Protein AF-A0A9D2KHR5-F1 (afdb_monomer_lite)

Radius of gyration: 16.08 Å; chains: 1; bounding box: 32×25×55 Å

Secondary structure (DSSP, 8-state):
----------SS----HHHHHHHHHHHHHTSTTEEEEEEEEEEETTTEEEEEEEEEES-SSHHHHHHHHHHHHHHHHHHHHTSTT---EEEEEEEEESS-GGG-EEHHHHS--SSSSS-BHHHHHHHHT--

Foldseek 3Di:
DDPDDDDDPDDPDAFPQVVLQVLLQVLLVPDQFFDDWGWHWDDDPPPHIAIEIETETADDALVVQLVSVLVSLVSSLVSQVPTPPDDKYWYWYWYAYPVDRVSIDIQCNNQPDPDDRTHISVSSCVVVVVD

Sequence (131 aa):
MTLAGCVHLGLGERSDAEAVQRALQAEVEALPEYADGTVKYVDGVSSGTTISGVLRVRSSSREQTEQALNRIHEALVRTYIEQPHVRRSFVRMTVSPSDDAQATVESADVAPAEHGATPTTDDIIAQFGLE

pLDDT: mean 81.39, std 14.12, range [38.72, 92.81]

Structure (mmCIF, N/CA/C/O backbone):
data_AF-A0A9D2KHR5-F1
#
_entry.id   AF-A0A9D2KHR5-F1
#
loop_
_atom_site.group_PDB
_atom_site.id
_atom_site.type_symbol
_atom_site.label_atom_id
_atom_site.label_alt_id
_atom_site.label_comp_id
_atom_site.label_asym_id
_atom_site.label_entity_id
_atom_site.label_seq_id
_atom_site.pdbx_PDB_ins_code
_atom_site.Cartn_x
_atom_site.Cartn_y
_atom_site.Cartn_z
_atom_site.occupancy
_atom_site.B_iso_or_equiv
_atom_site.auth_seq_id
_atom_site.auth_comp_id
_atom_site.auth_asym_id
_atom_site.auth_atom_id
_atom_site.pdbx_PDB_model_num
ATOM 1 N N . MET A 1 1 ? -15.262 2.068 -39.479 1.00 40.47 1 MET A N 1
ATOM 2 C CA . MET A 1 1 ? -14.795 2.623 -38.193 1.00 40.47 1 MET A CA 1
ATOM 3 C C . MET A 1 1 ? -13.319 2.310 -38.082 1.00 40.47 1 MET A C 1
ATOM 5 O O . MET A 1 1 ? -12.954 1.148 -37.995 1.00 40.47 1 MET A O 1
ATOM 9 N N . THR A 1 2 ? -12.489 3.335 -38.231 1.00 38.72 2 THR A N 1
ATOM 10 C CA . THR A 1 2 ? -11.029 3.229 -38.240 1.00 38.72 2 THR A CA 1
ATOM 11 C C . THR A 1 2 ? -10.548 3.220 -36.794 1.00 38.72 2 THR A C 1
ATOM 13 O O . THR A 1 2 ? -10.614 4.250 -36.131 1.00 38.72 2 THR A O 1
ATOM 16 N N . LEU A 1 3 ? -10.111 2.066 -36.289 1.00 44.75 3 LEU A N 1
ATOM 17 C CA . LEU A 1 3 ? -9.354 2.002 -35.040 1.00 44.75 3 LEU A CA 1
ATOM 18 C C . LEU A 1 3 ? -7.913 2.385 -35.376 1.00 44.75 3 LEU A C 1
ATOM 20 O O . LEU A 1 3 ? -7.174 1.620 -35.992 1.00 44.75 3 LEU A O 1
ATOM 24 N N . ALA A 1 4 ? -7.574 3.630 -35.053 1.00 49.88 4 ALA A N 1
ATOM 25 C CA . ALA A 1 4 ? -6.228 4.155 -35.151 1.00 49.88 4 ALA A CA 1
ATOM 26 C C . ALA A 1 4 ? -5.322 3.388 -34.183 1.00 49.88 4 ALA A C 1
ATOM 28 O O . ALA A 1 4 ? -5.539 3.394 -32.973 1.00 49.88 4 ALA A O 1
ATOM 29 N N . GLY A 1 5 ? -4.311 2.725 -34.738 1.00 44.00 5 GLY A N 1
ATOM 30 C CA . GLY A 1 5 ? -3.178 2.258 -33.965 1.00 44.00 5 GLY A CA 1
ATOM 31 C C . GLY A 1 5 ? -2.358 3.444 -33.467 1.00 44.00 5 GLY A C 1
ATOM 32 O O . GLY A 1 5 ? -2.066 4.365 -34.228 1.00 44.00 5 GLY A O 1
ATOM 33 N N . CYS A 1 6 ? -1.927 3.369 -32.214 1.00 50.22 6 CYS A N 1
ATOM 34 C CA . CYS A 1 6 ? -0.671 3.968 -31.797 1.00 50.22 6 CYS A CA 1
ATOM 35 C C . CYS A 1 6 ? 0.316 2.831 -31.551 1.00 50.22 6 CYS A C 1
ATOM 37 O O . CYS A 1 6 ? 0.214 2.071 -30.594 1.00 50.22 6 CYS A O 1
ATOM 39 N N . VAL A 1 7 ? 1.259 2.726 -32.481 1.00 47.53 7 VAL A N 1
ATOM 40 C CA . VAL A 1 7 ? 2.544 2.056 -32.328 1.00 47.53 7 VAL A CA 1
ATOM 41 C C . VAL A 1 7 ? 3.272 2.650 -31.118 1.00 47.53 7 VAL A C 1
ATOM 43 O O . VAL A 1 7 ? 3.479 3.861 -31.071 1.00 47.53 7 VAL A O 1
ATOM 46 N N . HIS A 1 8 ? 3.733 1.811 -30.190 1.00 45.84 8 HIS A N 1
ATOM 47 C CA . HIS A 1 8 ? 4.865 2.157 -29.332 1.00 45.84 8 HIS A CA 1
ATOM 48 C C . HIS A 1 8 ? 5.998 1.162 -29.596 1.00 45.84 8 HIS A C 1
ATOM 50 O O . HIS A 1 8 ? 5.996 0.024 -29.137 1.00 45.84 8 HIS A O 1
ATOM 56 N N . LEU A 1 9 ? 6.931 1.594 -30.443 1.00 45.66 9 LEU A N 1
ATOM 57 C CA . LEU A 1 9 ? 8.192 0.926 -30.732 1.00 45.66 9 LEU A CA 1
ATOM 58 C C . LEU A 1 9 ? 9.137 1.084 -29.528 1.00 45.66 9 LEU A C 1
ATOM 60 O O . LEU A 1 9 ? 9.526 2.201 -29.206 1.00 45.66 9 LEU A O 1
ATOM 64 N N . GLY A 1 10 ? 9.542 -0.036 -28.925 1.00 46.53 10 GLY A N 1
ATOM 65 C CA . GLY A 1 10 ? 10.870 -0.227 -28.327 1.00 46.53 10 GLY A CA 1
ATOM 66 C C . GLY A 1 10 ? 11.303 0.694 -27.178 1.00 46.53 10 GLY A C 1
ATOM 67 O O . GLY A 1 10 ? 12.235 1.475 -27.336 1.00 46.53 10 GLY A O 1
ATOM 68 N N . LEU A 1 11 ? 10.748 0.491 -25.985 1.00 43.88 11 LEU A N 1
ATOM 69 C CA . LEU A 1 11 ? 11.463 0.647 -24.712 1.00 43.88 11 LEU A CA 1
ATOM 70 C C . LEU A 1 11 ? 11.131 -0.593 -23.882 1.00 43.88 11 LEU A C 1
ATOM 72 O O . LEU A 1 11 ? 9.973 -0.995 -23.891 1.00 43.88 11 LEU A O 1
ATOM 76 N N . GLY A 1 12 ? 12.134 -1.209 -23.240 1.00 45.78 12 GLY A N 1
ATOM 77 C CA . GLY A 1 12 ? 12.010 -2.478 -22.507 1.00 45.78 12 GLY A CA 1
ATOM 78 C C . GLY A 1 12 ? 10.653 -2.623 -21.828 1.00 45.78 12 GLY A C 1
ATOM 79 O O . GLY A 1 12 ? 10.281 -1.746 -21.055 1.00 45.78 12 GLY A O 1
ATOM 80 N N . GLU A 1 13 ? 9.938 -3.671 -22.234 1.00 55.19 13 GLU A N 1
ATOM 81 C CA . GLU A 1 13 ? 8.543 -4.008 -21.941 1.00 55.19 13 GLU A CA 1
ATOM 82 C C . GLU A 1 13 ? 8.142 -3.508 -20.543 1.00 55.19 13 GLU A C 1
ATOM 84 O O . GLU A 1 13 ? 8.461 -4.125 -19.540 1.00 55.19 13 GLU A O 1
ATOM 89 N N . ARG A 1 14 ? 7.573 -2.299 -20.440 1.00 60.50 14 ARG A N 1
ATOM 90 C CA . ARG A 1 14 ? 7.173 -1.740 -19.141 1.00 60.50 14 ARG A CA 1
ATOM 91 C C . ARG A 1 14 ? 5.841 -2.340 -18.734 1.00 60.50 14 ARG A C 1
ATOM 93 O O . ARG A 1 14 ? 4.994 -2.573 -19.594 1.00 60.50 14 ARG A O 1
ATOM 100 N N . SER A 1 15 ? 5.647 -2.535 -17.431 1.00 65.81 15 SER A N 1
ATOM 101 C CA . SER A 1 15 ? 4.347 -2.939 -16.906 1.00 65.81 15 SER A CA 1
ATOM 102 C C . SER A 1 15 ? 3.284 -1.928 -17.329 1.00 65.81 15 SER A C 1
ATOM 104 O O . SER A 1 15 ? 3.467 -0.716 -17.188 1.00 65.81 15 SER A O 1
ATOM 106 N N . ASP A 1 16 ? 2.169 -2.430 -17.847 1.00 79.38 16 ASP A N 1
ATOM 107 C CA . ASP A 1 16 ? 1.018 -1.608 -18.189 1.00 79.38 16 ASP A CA 1
ATOM 108 C C . ASP A 1 16 ? 0.418 -1.044 -16.893 1.00 79.38 16 ASP A C 1
ATOM 110 O O . ASP A 1 16 ? -0.148 -1.776 -16.081 1.00 79.38 16 ASP A O 1
ATOM 114 N N . ALA A 1 17 ? 0.619 0.252 -16.647 1.00 81.19 17 ALA A N 1
ATOM 115 C CA . ALA A 1 17 ? 0.311 0.866 -15.357 1.00 81.19 17 ALA A CA 1
ATOM 116 C C . ALA A 1 17 ? -1.173 0.748 -14.978 1.00 81.19 17 ALA A C 1
ATOM 118 O O . ALA A 1 17 ? -1.502 0.584 -13.803 1.00 81.19 17 ALA A O 1
ATOM 119 N N . GLU A 1 18 ? -2.068 0.786 -15.967 1.00 83.69 18 GLU A N 1
ATOM 120 C CA . GLU A 1 18 ? -3.502 0.609 -15.754 1.00 83.69 18 GLU A CA 1
ATOM 121 C C . GLU A 1 18 ? -3.848 -0.848 -15.431 1.00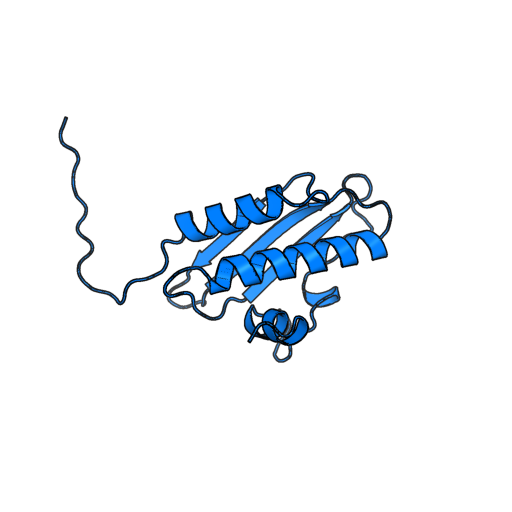 83.69 18 GLU A C 1
ATOM 123 O O . GLU A 1 18 ? -4.687 -1.101 -14.561 1.00 83.69 18 GLU A O 1
ATOM 128 N N . ALA A 1 19 ? -3.200 -1.816 -16.087 1.00 85.88 19 ALA A N 1
ATOM 129 C CA . ALA A 1 19 ? -3.350 -3.229 -15.751 1.00 85.88 19 ALA A CA 1
ATOM 130 C C . ALA A 1 19 ? -2.847 -3.531 -14.332 1.00 85.88 19 ALA A C 1
ATOM 132 O O . ALA A 1 19 ? -3.579 -4.151 -13.560 1.00 85.88 19 ALA A O 1
ATOM 133 N N . VAL A 1 20 ? -1.663 -3.028 -13.962 1.00 87.06 20 VAL A N 1
ATOM 134 C CA . VAL A 1 20 ? -1.096 -3.193 -12.614 1.00 87.06 20 VAL A CA 1
ATOM 135 C C . VAL A 1 20 ? -2.017 -2.571 -11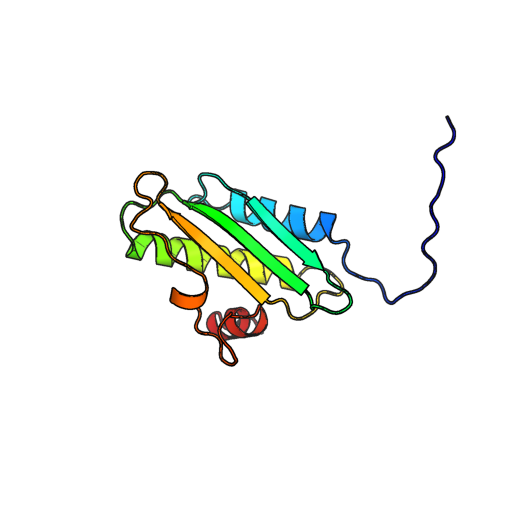.571 1.00 87.06 20 VAL A C 1
ATOM 137 O O . VAL A 1 20 ? -2.373 -3.234 -10.602 1.00 87.06 20 VAL A O 1
ATOM 140 N N . GLN A 1 21 ? -2.477 -1.332 -11.775 1.00 89.50 21 GLN A N 1
ATOM 141 C CA . GLN A 1 21 ? -3.397 -0.693 -10.833 1.00 89.50 21 GLN A CA 1
ATOM 142 C C . GLN A 1 21 ? -4.685 -1.500 -10.652 1.00 89.50 21 GLN A C 1
ATOM 144 O O . GLN A 1 21 ? -5.147 -1.660 -9.526 1.00 89.50 21 GLN A O 1
ATOM 149 N N . ARG A 1 22 ? -5.271 -2.003 -11.746 1.00 89.62 22 ARG A N 1
ATOM 150 C CA . ARG A 1 22 ? -6.498 -2.805 -11.674 1.00 89.62 22 ARG A CA 1
ATOM 151 C C . ARG A 1 22 ? -6.281 -4.135 -10.967 1.00 89.62 22 ARG A C 1
ATOM 153 O O . ARG A 1 22 ? -7.147 -4.518 -10.192 1.00 89.62 22 ARG A O 1
ATOM 160 N N . ALA A 1 23 ? -5.157 -4.807 -11.206 1.00 90.94 23 ALA A N 1
ATOM 161 C CA . ALA A 1 23 ? -4.814 -6.037 -10.498 1.00 90.94 23 ALA A CA 1
ATOM 162 C C . ALA A 1 23 ? -4.670 -5.777 -8.990 1.00 90.94 23 ALA A C 1
ATOM 164 O O . ALA A 1 23 ? -5.314 -6.445 -8.189 1.00 90.94 23 ALA A O 1
ATOM 165 N N . LEU A 1 24 ? -3.916 -4.739 -8.611 1.00 90.81 24 LEU A N 1
ATOM 166 C CA . LEU A 1 24 ? -3.734 -4.350 -7.210 1.00 90.81 24 LEU A CA 1
ATOM 167 C C . LEU A 1 24 ? -5.060 -3.975 -6.534 1.00 90.81 24 LEU A C 1
ATOM 169 O O . LEU A 1 24 ? -5.318 -4.386 -5.408 1.00 90.81 24 LEU A O 1
ATOM 173 N N . GLN A 1 25 ? -5.906 -3.200 -7.216 1.00 92.25 25 GLN A N 1
ATOM 174 C CA . GLN A 1 25 ? -7.219 -2.814 -6.704 1.00 92.25 25 GLN A CA 1
ATOM 175 C C . GLN A 1 25 ? -8.114 -4.045 -6.499 1.00 92.25 25 GLN A C 1
ATOM 177 O O . GLN A 1 25 ? -8.694 -4.182 -5.427 1.00 92.25 25 GLN A O 1
ATOM 182 N N . ALA A 1 26 ? -8.193 -4.945 -7.483 1.00 91.88 26 ALA A N 1
ATOM 183 C CA . ALA A 1 26 ? -9.045 -6.131 -7.412 1.00 91.88 26 ALA A CA 1
ATOM 184 C C . ALA A 1 26 ? -8.670 -7.050 -6.241 1.00 91.88 26 ALA A C 1
ATOM 186 O O . ALA A 1 26 ? -9.550 -7.546 -5.541 1.00 91.88 26 ALA A O 1
ATOM 187 N N . GLU A 1 27 ? -7.374 -7.229 -5.993 1.00 92.56 27 GLU A N 1
ATOM 188 C CA . GLU A 1 27 ? -6.886 -8.067 -4.896 1.00 92.56 27 GLU A CA 1
ATOM 189 C C . GLU A 1 27 ? -7.162 -7.436 -3.529 1.00 92.56 27 GLU A C 1
ATOM 191 O O . GLU A 1 27 ? -7.547 -8.131 -2.591 1.00 92.56 27 GLU A O 1
ATOM 196 N N . VAL A 1 28 ? -7.070 -6.107 -3.418 1.00 91.25 28 VAL A N 1
ATOM 197 C CA . VAL A 1 28 ? -7.489 -5.395 -2.204 1.00 91.25 28 VAL A CA 1
ATOM 198 C C . VAL A 1 28 ? -9.000 -5.499 -1.988 1.00 91.25 28 VAL A C 1
ATOM 200 O O . VAL A 1 28 ? -9.430 -5.747 -0.865 1.00 91.25 28 VAL A O 1
ATOM 203 N N . GLU A 1 29 ? -9.812 -5.351 -3.037 1.00 92.19 29 GLU A N 1
ATOM 204 C CA . GLU A 1 29 ? -11.276 -5.482 -2.959 1.00 92.19 29 GLU A CA 1
ATOM 205 C C . GLU A 1 29 ? -11.735 -6.900 -2.590 1.00 92.19 29 GLU A C 1
ATOM 207 O O . GLU A 1 29 ? -12.805 -7.069 -2.000 1.00 92.19 29 GLU A O 1
ATOM 212 N N . ALA A 1 30 ? -10.936 -7.918 -2.915 1.00 92.44 30 ALA A N 1
ATOM 213 C CA . ALA A 1 30 ? -11.212 -9.307 -2.564 1.00 92.44 30 ALA A CA 1
ATOM 214 C C . ALA A 1 30 ? -11.015 -9.605 -1.065 1.00 92.44 30 ALA A C 1
ATOM 216 O O . ALA A 1 30 ? -11.507 -10.628 -0.575 1.00 92.44 30 ALA A O 1
ATOM 217 N N . LEU A 1 31 ? -10.327 -8.731 -0.321 1.00 91.50 31 LEU A N 1
ATOM 218 C CA . LEU A 1 31 ? -10.094 -8.922 1.108 1.00 91.50 31 LEU A CA 1
ATOM 219 C C . LEU A 1 31 ? -11.384 -8.697 1.914 1.00 91.50 31 LEU A C 1
ATOM 221 O O . LEU A 1 31 ? -12.071 -7.691 1.725 1.00 91.50 31 LEU A O 1
ATOM 225 N N . PRO A 1 32 ? -11.723 -9.582 2.868 1.00 89.50 32 PRO A N 1
ATOM 226 C CA . PRO A 1 32 ? -12.946 -9.444 3.663 1.00 89.50 32 PRO A CA 1
ATOM 227 C C . PRO A 1 32 ? -12.970 -8.178 4.538 1.00 89.50 32 PRO A C 1
ATOM 229 O O . PRO A 1 32 ? -14.051 -7.690 4.895 1.00 89.50 32 PRO A O 1
ATOM 232 N N . GLU A 1 33 ? -11.795 -7.644 4.867 1.00 89.56 33 GLU A N 1
ATOM 233 C CA . GLU A 1 33 ? -11.595 -6.399 5.596 1.00 89.56 33 GLU A CA 1
ATOM 234 C C . GLU A 1 33 ? -11.866 -5.165 4.748 1.00 89.56 33 GLU A C 1
ATOM 236 O O . GLU A 1 33 ? -12.133 -4.118 5.325 1.00 89.56 33 GLU A O 1
ATOM 241 N N . TYR A 1 34 ? -11.815 -5.244 3.419 1.00 91.00 34 TYR A N 1
ATOM 242 C CA . TYR A 1 34 ? -12.044 -4.083 2.568 1.00 91.00 34 TYR A CA 1
ATOM 243 C C . TYR A 1 34 ? -13.492 -3.586 2.683 1.00 91.00 34 TYR A C 1
ATOM 245 O O . TYR A 1 34 ? -14.457 -4.359 2.677 1.00 91.00 34 TYR A O 1
ATOM 253 N N . ALA A 1 35 ? -13.642 -2.267 2.801 1.00 91.38 35 ALA A N 1
ATOM 254 C CA . ALA A 1 35 ? -14.937 -1.601 2.814 1.00 91.38 35 ALA A CA 1
ATOM 255 C C . ALA A 1 35 ? -15.093 -0.616 1.652 1.00 91.38 35 ALA A C 1
ATOM 257 O O . ALA A 1 35 ? -16.124 -0.637 0.984 1.00 91.38 35 ALA A O 1
ATOM 258 N N . ASP A 1 36 ? -14.106 0.257 1.439 1.00 92.56 36 ASP A N 1
ATOM 259 C CA . ASP A 1 36 ? -14.141 1.307 0.416 1.00 92.56 36 ASP A CA 1
ATOM 260 C C . ASP A 1 36 ? -12.729 1.858 0.151 1.00 92.56 36 ASP A C 1
ATOM 262 O O . ASP A 1 36 ? -11.811 1.654 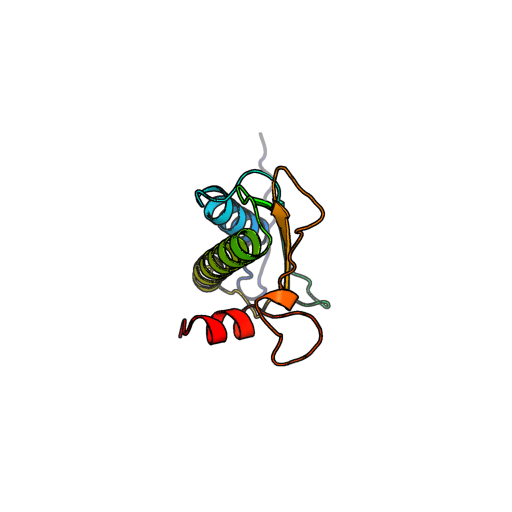0.944 1.00 92.56 36 ASP A O 1
ATOM 266 N N . GLY A 1 37 ? -12.548 2.598 -0.941 1.00 91.38 37 GLY A N 1
ATOM 267 C CA . GLY A 1 37 ? -11.316 3.325 -1.241 1.00 91.38 37 GLY A CA 1
ATOM 268 C C . GLY A 1 37 ? -10.603 2.837 -2.495 1.00 91.38 37 GLY A C 1
ATOM 269 O O . GLY A 1 37 ? -11.079 1.952 -3.209 1.00 91.38 37 GLY A O 1
ATOM 270 N N . THR A 1 38 ? -9.462 3.454 -2.796 1.00 91.94 38 THR A N 1
ATOM 271 C CA . THR A 1 38 ? -8.774 3.259 -4.078 1.00 91.94 38 THR A CA 1
ATOM 272 C C . THR A 1 38 ? -7.267 3.139 -3.911 1.00 91.94 38 THR A C 1
ATOM 274 O O . THR A 1 38 ? -6.639 3.928 -3.200 1.00 91.94 38 THR A O 1
ATOM 277 N N . VAL A 1 39 ? -6.697 2.193 -4.650 1.00 92.56 39 VAL A N 1
ATOM 278 C CA . VAL A 1 39 ? -5.270 2.009 -4.887 1.00 92.56 39 VAL A CA 1
ATOM 279 C C . VAL A 1 39 ? -4.897 2.690 -6.203 1.00 92.56 39 VAL A C 1
ATOM 281 O O . VAL A 1 39 ? -5.548 2.533 -7.235 1.00 92.56 39 VAL A O 1
ATOM 284 N N . LYS A 1 40 ? -3.826 3.471 -6.162 1.00 91.00 40 LYS A N 1
ATOM 285 C CA . LYS A 1 40 ? -3.228 4.175 -7.287 1.00 91.00 40 LYS A CA 1
ATOM 286 C C . LYS A 1 40 ? -1.816 3.677 -7.506 1.00 91.00 40 LYS A C 1
ATOM 288 O O . LYS A 1 40 ? -1.004 3.675 -6.582 1.00 91.00 40 LYS A O 1
ATOM 293 N N . TYR A 1 41 ? -1.523 3.334 -8.750 1.00 88.88 41 TYR A N 1
ATOM 294 C CA . TYR A 1 41 ? -0.188 2.979 -9.197 1.00 88.88 41 TYR A CA 1
ATOM 295 C C . TYR A 1 41 ? 0.316 4.059 -10.150 1.00 88.88 41 TYR A C 1
ATOM 297 O O . TYR A 1 41 ? -0.335 4.387 -11.141 1.00 88.88 41 TYR A O 1
ATOM 305 N N . VAL A 1 42 ? 1.469 4.637 -9.832 1.00 86.62 42 VAL A N 1
ATOM 306 C CA . VAL A 1 42 ? 2.105 5.674 -10.642 1.00 86.62 42 VAL A CA 1
ATOM 307 C C . VAL A 1 42 ? 3.498 5.199 -11.017 1.00 86.62 42 VAL A C 1
ATOM 309 O O . VAL A 1 42 ? 4.382 5.142 -10.164 1.00 86.62 42 VAL A O 1
ATOM 312 N N . ASP A 1 43 ? 3.703 4.894 -12.297 1.00 82.94 43 ASP A N 1
ATOM 313 C CA . ASP A 1 43 ? 5.030 4.632 -12.855 1.00 82.94 43 ASP A CA 1
ATOM 314 C C . ASP A 1 43 ? 5.644 5.930 -13.392 1.00 82.94 43 ASP A C 1
ATOM 316 O O . ASP A 1 43 ? 5.341 6.388 -14.495 1.00 82.94 43 ASP A O 1
ATOM 320 N N . GLY A 1 44 ? 6.487 6.572 -12.581 1.00 76.06 44 GLY A N 1
ATOM 321 C CA . GLY A 1 44 ? 7.201 7.784 -12.962 1.00 76.06 44 GLY A CA 1
ATOM 322 C C . GLY A 1 44 ? 8.564 7.473 -13.578 1.00 76.06 44 GLY A C 1
ATOM 323 O O . GLY A 1 44 ? 9.398 6.814 -12.963 1.00 76.06 44 GLY A O 1
ATOM 324 N N . VAL A 1 45 ? 8.859 8.026 -14.761 1.00 67.06 45 VAL A N 1
ATOM 325 C CA . VAL A 1 45 ? 10.166 7.842 -15.430 1.00 67.06 45 VAL A CA 1
ATOM 326 C C . VAL A 1 45 ? 11.334 8.399 -14.598 1.00 67.06 45 VAL A C 1
ATOM 328 O O . VAL A 1 45 ? 12.407 7.802 -14.594 1.00 67.06 45 VAL A O 1
ATOM 331 N N . SER A 1 46 ? 11.117 9.504 -13.876 1.00 65.06 46 SER A N 1
ATOM 332 C CA . SER A 1 46 ? 12.160 10.208 -13.105 1.00 65.06 46 SER A CA 1
ATOM 333 C C . SER A 1 46 ? 11.953 10.167 -11.588 1.00 65.06 46 SER A C 1
ATOM 335 O O . SER A 1 46 ? 12.911 10.326 -10.839 1.00 65.06 46 SER A O 1
ATOM 337 N N . SER A 1 47 ? 10.714 9.975 -11.128 1.00 67.00 47 SER A N 1
ATOM 338 C CA . SER A 1 47 ? 10.354 9.969 -9.699 1.00 67.00 47 SER A CA 1
ATOM 339 C C . SER A 1 47 ? 10.306 8.563 -9.092 1.00 67.00 47 SER A C 1
ATOM 341 O O . SER A 1 47 ? 10.084 8.430 -7.893 1.00 67.00 47 SER A O 1
ATOM 343 N N . GLY A 1 48 ? 10.527 7.529 -9.910 1.00 79.44 48 GLY A N 1
ATOM 344 C CA . GLY A 1 48 ? 10.334 6.138 -9.523 1.00 79.44 48 GLY A CA 1
ATOM 345 C C . GLY A 1 48 ? 8.865 5.726 -9.550 1.00 79.44 48 GLY A C 1
ATOM 346 O O . GLY A 1 48 ? 7.972 6.501 -9.904 1.00 79.44 48 GLY A O 1
ATOM 347 N N . THR A 1 49 ? 8.634 4.475 -9.179 1.00 86.62 49 THR A N 1
ATOM 348 C CA . THR A 1 49 ? 7.310 3.866 -9.166 1.00 86.62 49 THR A CA 1
ATOM 349 C C . THR A 1 49 ? 6.721 3.975 -7.756 1.00 86.62 49 THR A C 1
ATOM 351 O O . THR A 1 49 ? 7.429 3.827 -6.758 1.00 86.62 49 THR A O 1
ATOM 354 N N . THR A 1 50 ? 5.445 4.335 -7.640 1.00 89.31 50 THR A N 1
ATOM 355 C CA . THR A 1 50 ? 4.765 4.511 -6.348 1.00 89.31 50 THR A CA 1
ATOM 356 C C . THR A 1 50 ? 3.402 3.838 -6.370 1.00 89.31 50 THR A C 1
ATOM 358 O O . THR A 1 50 ? 2.579 4.113 -7.242 1.00 89.31 50 THR A O 1
ATOM 361 N N . ILE A 1 51 ? 3.151 3.003 -5.368 1.00 90.62 51 ILE A N 1
ATOM 362 C CA . ILE A 1 51 ? 1.834 2.480 -5.020 1.00 90.62 51 ILE A CA 1
ATOM 363 C C . ILE A 1 51 ? 1.327 3.320 -3.855 1.00 90.62 51 ILE A C 1
ATOM 365 O O . ILE A 1 51 ? 1.998 3.470 -2.835 1.00 90.62 51 ILE A O 1
ATOM 369 N N . SER A 1 52 ? 0.150 3.902 -4.005 1.00 92.12 52 SER A N 1
ATOM 370 C CA . SER A 1 52 ? -0.460 4.727 -2.969 1.00 92.12 52 SER A CA 1
ATOM 371 C C . SER A 1 52 ? -1.942 4.451 -2.875 1.00 92.12 52 SER A C 1
ATOM 373 O O . SER A 1 52 ? -2.559 4.100 -3.871 1.00 92.12 52 SER A O 1
ATOM 375 N N . GLY A 1 53 ? -2.547 4.637 -1.715 1.00 90.88 53 GLY A N 1
ATOM 376 C CA . GLY A 1 53 ? -3.986 4.477 -1.613 1.00 90.88 53 GLY A CA 1
ATOM 377 C C . GLY A 1 53 ? -4.523 4.894 -0.266 1.00 90.88 53 GLY A C 1
ATOM 378 O O . GLY A 1 53 ? -3.816 4.871 0.739 1.00 90.88 53 GLY A O 1
ATOM 379 N N . VAL A 1 54 ? -5.790 5.284 -0.276 1.00 92.81 54 VAL A N 1
ATOM 380 C CA . VAL A 1 54 ? -6.552 5.573 0.934 1.00 92.81 54 VAL A CA 1
ATOM 381 C C . VAL A 1 54 ? -7.705 4.591 0.951 1.00 92.81 54 VAL A C 1
ATOM 383 O O . VAL A 1 54 ? -8.539 4.606 0.041 1.00 92.81 54 VAL A O 1
ATOM 386 N N . LEU A 1 55 ? -7.705 3.709 1.943 1.00 92.81 55 LEU A N 1
ATOM 387 C CA . LEU A 1 55 ? -8.651 2.611 2.064 1.00 92.81 55 LEU A CA 1
ATOM 388 C C . LEU A 1 55 ? -9.404 2.714 3.383 1.00 92.81 55 LEU A C 1
ATOM 390 O O . LEU A 1 55 ? -8.867 3.130 4.409 1.00 92.81 55 LEU A O 1
ATOM 394 N N . ARG A 1 56 ? -10.656 2.282 3.350 1.00 92.69 56 ARG A N 1
ATOM 395 C CA . ARG A 1 56 ? -11.465 2.021 4.527 1.00 92.69 56 ARG A CA 1
ATOM 396 C C . ARG A 1 56 ? -11.595 0.527 4.725 1.00 92.69 56 ARG A C 1
ATOM 398 O O . ARG A 1 56 ? -11.853 -0.207 3.770 1.00 92.69 56 ARG A O 1
ATOM 405 N N . VAL A 1 57 ? -11.437 0.100 5.971 1.00 92.81 57 VAL A N 1
ATOM 406 C CA . VAL A 1 57 ? -11.549 -1.304 6.363 1.00 92.81 57 VAL A CA 1
ATOM 407 C C . VAL A 1 57 ? -12.618 -1.514 7.424 1.00 92.81 57 VAL A C 1
ATOM 409 O O . VAL A 1 57 ? -13.000 -0.603 8.165 1.00 92.81 57 VAL A O 1
ATOM 412 N N . ARG A 1 58 ? -13.122 -2.740 7.495 1.00 91.06 58 ARG A N 1
ATOM 413 C CA . ARG A 1 58 ? -14.041 -3.223 8.523 1.00 91.06 58 ARG A CA 1
ATOM 414 C C . ARG A 1 58 ? -13.249 -3.590 9.775 1.00 91.06 58 ARG A C 1
ATOM 416 O O . ARG A 1 58 ? -13.026 -4.762 10.060 1.00 91.06 58 ARG A O 1
ATOM 423 N N . SER A 1 59 ? -12.803 -2.578 10.506 1.00 89.25 59 SER A N 1
ATOM 424 C CA . SER A 1 59 ? -12.122 -2.722 11.793 1.00 89.25 59 SER A CA 1
ATOM 425 C C . SER A 1 59 ? -12.827 -1.888 12.862 1.00 89.25 59 SER A C 1
ATOM 427 O O . SER A 1 59 ? -13.497 -0.902 12.562 1.00 89.25 59 SER A O 1
ATOM 429 N N . SER A 1 60 ? -12.688 -2.286 14.127 1.00 85.12 60 SER A N 1
ATOM 430 C CA . SER A 1 60 ? -13.274 -1.559 15.270 1.00 85.12 60 SER A CA 1
ATOM 431 C C . SER A 1 60 ? -12.216 -1.006 16.227 1.00 85.12 60 SER A C 1
ATOM 433 O O . SER A 1 60 ? -12.539 -0.524 17.310 1.00 85.12 60 SER A O 1
ATOM 435 N N . SER A 1 61 ? -10.932 -1.147 15.890 1.00 86.75 61 SER A N 1
ATOM 436 C CA . SER A 1 61 ? -9.802 -0.761 16.743 1.00 86.75 61 SER A CA 1
ATOM 437 C C . SER A 1 61 ? -8.555 -0.551 15.893 1.00 86.75 61 SER A C 1
ATOM 439 O O . SER A 1 61 ? -8.425 -1.193 14.852 1.00 86.75 61 SER A O 1
ATOM 441 N N . ARG A 1 62 ? -7.614 0.275 16.370 1.00 87.75 62 ARG A N 1
ATOM 442 C CA . ARG A 1 62 ? -6.330 0.518 15.692 1.00 87.75 62 ARG A CA 1
ATOM 443 C C . ARG A 1 62 ? -5.568 -0.7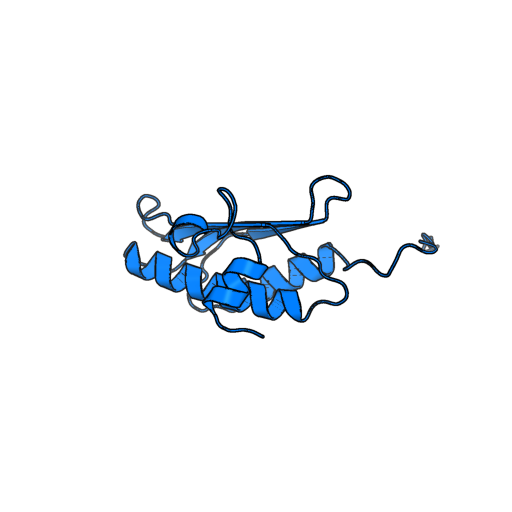81 15.409 1.00 87.75 62 ARG A C 1
ATOM 445 O O . ARG A 1 62 ? -5.220 -1.007 14.261 1.00 87.75 62 ARG A O 1
ATOM 452 N N . GLU A 1 63 ? -5.464 -1.681 16.388 1.00 89.31 63 GLU A N 1
ATOM 453 C CA . GLU A 1 63 ? -4.796 -2.984 16.215 1.00 89.31 63 GLU A CA 1
ATOM 454 C C . GLU A 1 63 ? -5.421 -3.833 15.093 1.00 89.31 63 GLU A C 1
ATOM 456 O O . GLU A 1 63 ? -4.719 -4.479 14.318 1.00 89.31 63 GLU A O 1
ATOM 461 N N . GLN A 1 64 ? -6.752 -3.812 14.956 1.00 89.81 64 GLN A N 1
ATOM 462 C CA . GLN A 1 64 ? -7.436 -4.508 13.860 1.00 89.81 64 GLN A CA 1
ATOM 463 C C . GLN A 1 64 ? -7.190 -3.818 12.510 1.00 89.81 64 GLN A C 1
ATOM 465 O O . GLN A 1 64 ? -7.071 -4.492 11.490 1.00 89.81 64 GLN A O 1
ATOM 470 N N . THR A 1 65 ? -7.088 -2.487 12.495 1.00 91.12 65 THR A N 1
ATOM 471 C CA . THR A 1 65 ? -6.706 -1.711 11.307 1.00 91.12 65 THR A CA 1
ATOM 472 C C . THR A 1 65 ? -5.269 -2.016 10.879 1.00 91.12 65 THR A C 1
ATOM 474 O O . THR A 1 65 ? -5.023 -2.188 9.690 1.00 91.12 65 THR A O 1
ATOM 477 N N . GLU A 1 66 ? -4.334 -2.146 11.823 1.00 91.69 66 GLU A N 1
ATOM 478 C CA . GLU A 1 66 ? -2.940 -2.537 11.564 1.00 91.69 66 GLU A CA 1
ATOM 479 C C . GLU A 1 66 ? -2.860 -3.949 10.972 1.00 91.69 66 GLU A C 1
ATOM 481 O O . GLU A 1 66 ? -2.174 -4.172 9.975 1.00 91.69 66 GLU A O 1
ATOM 486 N N . GLN A 1 67 ? -3.611 -4.905 11.528 1.00 90.75 67 GLN A N 1
ATOM 487 C CA . GLN A 1 67 ? -3.695 -6.261 10.975 1.00 90.75 67 GLN A CA 1
ATOM 488 C C . GLN A 1 67 ? -4.288 -6.279 9.562 1.00 90.75 67 GLN A C 1
ATOM 490 O O . GLN A 1 67 ? -3.764 -6.975 8.690 1.00 90.75 67 GLN A O 1
ATOM 495 N N . ALA A 1 68 ? -5.346 -5.501 9.319 1.00 91.50 68 ALA A N 1
ATOM 496 C CA . ALA A 1 68 ? -5.932 -5.362 7.989 1.00 91.50 68 ALA A CA 1
ATOM 497 C C . ALA A 1 68 ? -4.929 -4.749 7.002 1.00 91.50 68 ALA A C 1
ATOM 499 O O . ALA A 1 68 ? -4.777 -5.254 5.892 1.00 91.50 68 ALA A O 1
ATOM 500 N N . LEU A 1 69 ? -4.195 -3.709 7.413 1.00 92.00 69 LEU A N 1
ATOM 501 C CA . LEU A 1 69 ? -3.156 -3.095 6.591 1.00 92.00 69 LEU A CA 1
ATOM 502 C C . LEU A 1 69 ? -2.023 -4.080 6.270 1.00 92.00 69 LEU A C 1
ATOM 504 O O . LEU A 1 69 ? -1.594 -4.126 5.122 1.00 92.00 69 LEU A O 1
ATOM 508 N N . ASN A 1 70 ? -1.595 -4.914 7.221 1.00 92.12 70 ASN A N 1
ATOM 509 C CA . ASN A 1 70 ? -0.601 -5.960 6.962 1.00 92.12 70 ASN A CA 1
ATOM 510 C C . ASN A 1 70 ? -1.081 -6.970 5.909 1.00 92.12 70 ASN A C 1
ATOM 512 O O . ASN A 1 70 ? -0.329 -7.302 4.996 1.00 92.12 70 ASN A O 1
ATOM 516 N N . ARG A 1 71 ? -2.342 -7.419 5.973 1.00 91.31 71 ARG A N 1
ATOM 517 C CA . ARG A 1 71 ? -2.898 -8.314 4.940 1.00 91.31 71 ARG A CA 1
ATOM 518 C C . ARG A 1 71 ? -3.032 -7.627 3.583 1.00 91.31 71 ARG A C 1
ATOM 520 O O . ARG A 1 71 ? -2.756 -8.245 2.560 1.00 91.31 71 ARG A O 1
ATOM 527 N N . ILE A 1 72 ? -3.409 -6.347 3.570 1.00 91.88 72 ILE A N 1
ATOM 528 C CA . ILE A 1 72 ? -3.426 -5.521 2.355 1.00 91.88 72 ILE A CA 1
ATOM 529 C C . ILE A 1 72 ? -2.017 -5.416 1.763 1.00 91.88 72 ILE A C 1
ATOM 531 O O . ILE A 1 72 ? -1.857 -5.586 0.559 1.00 91.88 72 ILE A O 1
ATOM 535 N N . HIS A 1 73 ? -0.991 -5.164 2.580 1.00 91.69 73 HIS A N 1
ATOM 536 C CA . HIS A 1 73 ? 0.404 -5.131 2.136 1.00 91.69 73 HIS A CA 1
ATOM 537 C C . HIS A 1 73 ? 0.844 -6.460 1.542 1.00 91.69 73 HIS A C 1
ATOM 539 O O . HIS A 1 73 ? 1.360 -6.451 0.430 1.00 91.69 73 HIS A O 1
ATOM 545 N N . GLU A 1 74 ? 0.597 -7.575 2.231 1.00 91.00 74 GLU A N 1
ATOM 546 C CA . GLU A 1 74 ? 0.924 -8.920 1.749 1.00 91.00 74 GLU A CA 1
ATOM 547 C C . GLU A 1 74 ? 0.263 -9.208 0.390 1.00 91.00 74 GLU A C 1
ATOM 549 O O . GLU A 1 74 ? 0.939 -9.620 -0.555 1.00 91.00 74 GLU A O 1
ATOM 554 N N . ALA A 1 75 ? -1.042 -8.941 0.265 1.00 90.94 75 ALA A N 1
ATOM 555 C CA . ALA A 1 75 ? -1.782 -9.127 -0.982 1.00 90.94 75 ALA A CA 1
ATOM 556 C C . ALA A 1 75 ? -1.240 -8.230 -2.105 1.00 90.94 75 ALA A C 1
ATOM 558 O O . ALA A 1 75 ? -0.999 -8.702 -3.219 1.00 90.94 75 ALA A O 1
ATOM 559 N N . LEU A 1 76 ? -0.980 -6.951 -1.807 1.00 90.19 76 LEU A N 1
ATOM 560 C CA . LEU A 1 76 ? -0.410 -6.002 -2.761 1.00 90.19 76 LEU A CA 1
ATOM 561 C C . LEU A 1 76 ? 0.954 -6.469 -3.264 1.00 90.19 76 LEU A C 1
ATOM 563 O O . LEU A 1 76 ? 1.162 -6.481 -4.474 1.00 90.19 76 LEU A O 1
ATOM 567 N N . VAL A 1 77 ? 1.881 -6.850 -2.377 1.00 90.06 77 VAL A N 1
ATOM 568 C CA . VAL A 1 77 ? 3.227 -7.240 -2.817 1.00 90.06 77 VAL A CA 1
ATOM 569 C C . VAL A 1 77 ? 3.222 -8.544 -3.591 1.00 90.06 77 VAL A C 1
ATOM 571 O O . VAL A 1 77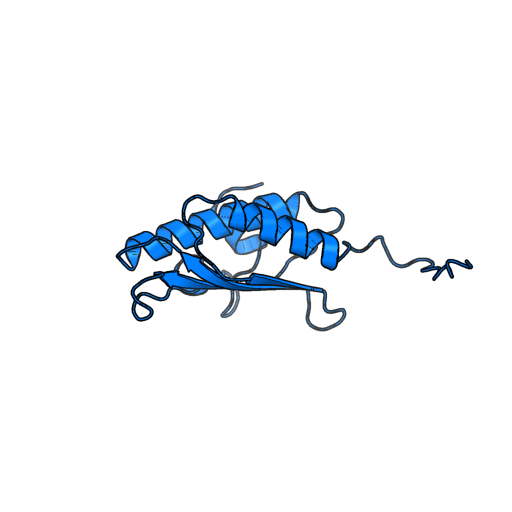 ? 3.901 -8.600 -4.608 1.00 90.06 77 VAL A O 1
ATOM 574 N N . ARG A 1 78 ? 2.420 -9.543 -3.197 1.00 90.12 78 ARG A N 1
ATOM 575 C CA . ARG A 1 78 ? 2.270 -10.791 -3.965 1.00 90.12 78 ARG A CA 1
ATOM 576 C C . ARG A 1 78 ? 1.771 -10.518 -5.377 1.00 90.12 78 ARG A C 1
ATOM 578 O O . ARG A 1 78 ? 2.418 -10.891 -6.347 1.00 90.12 78 ARG A O 1
ATOM 585 N N . THR A 1 79 ? 0.695 -9.748 -5.481 1.00 90.56 79 THR A N 1
ATOM 586 C CA . THR A 1 79 ? 0.133 -9.356 -6.777 1.00 90.56 79 THR A CA 1
ATOM 587 C C . THR A 1 79 ? 1.139 -8.572 -7.607 1.00 90.56 79 THR A C 1
ATOM 589 O O . THR A 1 79 ? 1.210 -8.742 -8.822 1.00 90.56 79 THR A O 1
ATOM 592 N N . TYR A 1 80 ? 1.907 -7.695 -6.955 1.00 87.75 80 TYR A N 1
ATOM 593 C CA . TYR A 1 80 ? 2.874 -6.823 -7.599 1.00 87.75 80 TYR A CA 1
ATOM 594 C C . TYR A 1 80 ? 4.068 -7.591 -8.166 1.00 87.75 80 TYR A C 1
ATOM 596 O O . TYR A 1 80 ? 4.423 -7.351 -9.315 1.00 87.75 80 TYR A O 1
ATOM 604 N N . ILE A 1 81 ? 4.663 -8.523 -7.412 1.00 88.00 81 ILE A N 1
ATOM 605 C CA . ILE A 1 81 ? 5.806 -9.323 -7.890 1.00 88.00 81 ILE A CA 1
ATOM 606 C C . ILE A 1 81 ? 5.425 -10.272 -9.033 1.00 88.00 81 ILE A C 1
ATOM 608 O O . ILE A 1 81 ? 6.276 -10.612 -9.849 1.00 88.00 81 ILE A O 1
ATOM 612 N N . GLU A 1 82 ? 4.152 -10.666 -9.122 1.00 87.25 82 GLU A N 1
ATOM 613 C CA . GLU A 1 82 ? 3.627 -11.467 -10.233 1.00 87.25 82 GLU A CA 1
ATOM 614 C C . GLU A 1 82 ? 3.427 -10.651 -11.521 1.00 87.25 82 GLU A C 1
ATOM 616 O O . GLU A 1 82 ? 3.288 -11.226 -12.605 1.00 87.25 82 GLU A O 1
ATOM 621 N N . GLN A 1 83 ? 3.424 -9.314 -11.445 1.00 83.00 83 GLN A N 1
ATOM 622 C CA . GLN A 1 83 ? 3.302 -8.479 -12.636 1.00 83.00 83 GLN A CA 1
ATOM 623 C C . GLN A 1 83 ? 4.612 -8.479 -13.443 1.00 83.00 83 GLN A C 1
ATOM 625 O O . GLN A 1 83 ? 5.704 -8.333 -12.890 1.00 83.00 83 GLN A O 1
ATOM 630 N N . PRO A 1 84 ? 4.541 -8.565 -14.779 1.00 76.19 84 PRO A N 1
ATOM 631 C CA . PRO A 1 84 ? 5.734 -8.564 -15.611 1.00 76.19 84 PRO A CA 1
ATOM 632 C C . PRO A 1 84 ? 6.442 -7.202 -15.563 1.00 76.19 84 PRO A C 1
ATOM 634 O O . PRO A 1 84 ? 5.805 -6.153 -15.669 1.00 76.19 84 PRO A O 1
ATOM 637 N N . HIS A 1 85 ? 7.776 -7.230 -15.460 1.00 76.88 85 HIS A N 1
ATOM 638 C CA . HIS A 1 85 ? 8.678 -6.067 -15.562 1.00 76.88 85 HIS A CA 1
ATOM 639 C C . HIS A 1 85 ? 8.479 -4.962 -14.518 1.00 76.88 85 HIS A C 1
ATOM 641 O O . HIS A 1 85 ? 8.847 -3.804 -14.752 1.00 76.88 85 HIS A O 1
ATOM 647 N N . VAL A 1 86 ? 7.936 -5.310 -13.352 1.00 79.25 86 VAL A N 1
ATOM 648 C CA . VAL A 1 86 ? 7.834 -4.371 -12.235 1.00 79.25 86 VAL A CA 1
ATOM 649 C C . VAL A 1 86 ? 9.197 -4.020 -11.650 1.00 79.25 86 VAL A C 1
ATOM 651 O O . VAL A 1 86 ? 10.144 -4.805 -11.664 1.00 79.25 86 VAL A O 1
ATOM 654 N N . ARG A 1 87 ? 9.302 -2.803 -11.116 1.00 82.19 87 ARG A N 1
ATOM 655 C CA . ARG A 1 87 ? 10.490 -2.310 -10.404 1.00 82.19 87 ARG A CA 1
ATOM 656 C C . ARG A 1 87 ? 10.171 -2.090 -8.934 1.00 82.19 87 ARG A C 1
ATOM 658 O O . ARG A 1 87 ? 9.008 -2.089 -8.550 1.00 82.19 87 ARG A O 1
ATOM 665 N N . ARG A 1 88 ? 11.183 -1.843 -8.103 1.00 85.12 88 ARG A N 1
ATOM 666 C CA . ARG A 1 88 ? 10.958 -1.414 -6.717 1.00 85.12 88 ARG A CA 1
ATOM 667 C C . ARG A 1 88 ? 10.038 -0.186 -6.687 1.00 85.12 88 ARG A C 1
ATOM 669 O O . ARG A 1 88 ? 10.336 0.815 -7.340 1.00 85.12 88 ARG A O 1
ATOM 676 N N . SER A 1 89 ? 8.956 -0.280 -5.918 1.00 86.69 89 SER A N 1
ATOM 677 C CA . SER A 1 89 ? 7.974 0.793 -5.745 1.00 86.69 89 SER A CA 1
ATOM 678 C C . SER A 1 89 ? 7.948 1.296 -4.312 1.00 86.69 89 SER A C 1
ATOM 680 O O . SER A 1 89 ? 8.067 0.505 -3.383 1.00 86.69 89 SER A O 1
ATOM 682 N N . PHE A 1 90 ? 7.734 2.594 -4.115 1.00 88.38 90 PHE A N 1
ATOM 683 C CA . PHE A 1 90 ? 7.383 3.138 -2.800 1.00 88.38 90 PHE A CA 1
ATOM 684 C C . PHE A 1 90 ? 5.928 2.806 -2.471 1.00 88.38 90 PHE A C 1
ATOM 686 O O . PHE A 1 90 ? 5.071 2.936 -3.343 1.00 88.38 90 PHE A O 1
ATOM 693 N N . VAL A 1 91 ? 5.631 2.425 -1.229 1.00 89.25 91 VAL A N 1
ATOM 694 C CA . VAL A 1 91 ? 4.289 2.012 -0.800 1.00 89.25 91 VAL A CA 1
ATOM 695 C C . VAL A 1 91 ? 3.743 2.976 0.251 1.00 89.25 91 VAL A C 1
ATOM 697 O O . VAL A 1 91 ? 4.234 3.060 1.375 1.00 89.25 91 VAL A O 1
ATOM 700 N N . ARG A 1 92 ? 2.690 3.710 -0.117 1.00 90.88 92 ARG A N 1
ATOM 701 C CA . ARG A 1 92 ? 2.031 4.737 0.705 1.00 90.88 92 ARG A CA 1
ATOM 702 C C . ARG A 1 92 ? 0.548 4.438 0.862 1.00 90.88 92 ARG A C 1
ATOM 704 O O . ARG A 1 92 ? -0.288 5.007 0.164 1.00 90.88 92 ARG A O 1
ATOM 711 N N . MET A 1 93 ? 0.235 3.531 1.771 1.00 91.75 93 MET A N 1
ATOM 712 C CA . MET A 1 93 ? -1.134 3.167 2.093 1.00 91.75 93 MET A CA 1
ATOM 713 C C . MET A 1 93 ? -1.559 3.856 3.379 1.00 91.75 93 MET A C 1
ATOM 715 O O . MET A 1 93 ? -0.835 3.833 4.370 1.00 91.75 93 MET A O 1
ATOM 719 N N . THR A 1 94 ? -2.746 4.439 3.353 1.00 92.19 94 THR A N 1
ATOM 720 C CA . THR A 1 94 ? -3.438 4.945 4.532 1.00 92.19 94 THR A CA 1
ATOM 721 C C . THR A 1 94 ? -4.717 4.144 4.675 1.00 92.19 94 THR A C 1
ATOM 723 O O . THR A 1 94 ? -5.533 4.106 3.754 1.00 92.19 94 THR A O 1
ATOM 726 N N . VAL A 1 95 ? -4.879 3.480 5.810 1.00 91.50 95 VAL A N 1
ATOM 727 C CA . VAL A 1 95 ? -6.039 2.649 6.106 1.00 91.50 95 VAL A CA 1
ATOM 728 C C . VAL A 1 95 ? -6.747 3.208 7.327 1.00 91.50 95 VAL A C 1
ATOM 730 O O . VAL A 1 95 ? -6.139 3.402 8.377 1.00 91.50 95 VAL A O 1
ATOM 733 N N . SER A 1 96 ? -8.045 3.446 7.195 1.00 91.75 96 SER A N 1
ATOM 734 C CA . SER A 1 96 ? -8.893 3.928 8.283 1.00 91.75 96 SER A CA 1
ATOM 735 C C . SER A 1 96 ? -10.027 2.937 8.550 1.00 91.75 96 SER A C 1
ATOM 737 O O . SER A 1 96 ? -10.554 2.340 7.608 1.00 91.75 96 SER A O 1
ATOM 739 N N . PRO A 1 97 ? -10.462 2.765 9.805 1.00 90.00 97 PRO A N 1
ATOM 740 C CA . PRO A 1 97 ? -11.726 2.108 10.094 1.00 90.00 97 PRO A CA 1
ATOM 741 C C . PRO A 1 97 ? -12.884 2.795 9.366 1.00 90.00 97 PRO A C 1
ATOM 743 O O . PRO A 1 97 ? -12.889 4.012 9.168 1.00 90.00 97 PRO A O 1
ATOM 746 N N . SER A 1 98 ? -13.894 2.014 8.997 1.00 85.69 98 SER A N 1
ATOM 747 C CA . SER A 1 98 ? -15.096 2.528 8.327 1.00 85.69 98 SER A CA 1
ATOM 748 C C . SER A 1 98 ? -15.909 3.469 9.224 1.00 85.69 98 SER A C 1
ATOM 750 O O . SER A 1 98 ? -16.518 4.414 8.724 1.00 85.69 98 SER A O 1
ATOM 752 N N . ASP A 1 99 ? -15.873 3.226 10.537 1.00 82.25 99 ASP A N 1
ATOM 753 C CA . ASP A 1 99 ? -16.705 3.900 11.538 1.00 82.25 99 ASP A CA 1
ATOM 754 C C . ASP A 1 99 ? -15.937 4.913 12.408 1.00 82.25 99 ASP A C 1
ATOM 756 O O . ASP A 1 99 ? -16.557 5.739 13.076 1.00 82.25 99 ASP A O 1
ATOM 760 N N . ASP A 1 100 ? -14.599 4.887 12.395 1.00 78.31 100 ASP A N 1
ATOM 761 C CA . ASP A 1 100 ? -13.753 5.785 13.191 1.00 78.31 100 ASP A CA 1
ATOM 762 C C . ASP A 1 100 ? -12.483 6.189 12.434 1.00 78.31 100 ASP A C 1
ATOM 764 O O . ASP A 1 100 ? -11.545 5.414 12.285 1.00 78.31 100 ASP A O 1
ATOM 768 N N . ALA A 1 101 ? -12.413 7.436 11.973 1.00 77.44 101 ALA A N 1
ATOM 769 C CA . ALA A 1 101 ? -11.236 7.928 11.257 1.00 77.44 101 ALA A CA 1
ATOM 770 C C . ALA A 1 101 ? -10.040 8.245 12.182 1.00 77.44 101 ALA A C 1
ATOM 772 O O . ALA A 1 101 ? -8.946 8.513 11.682 1.00 77.44 101 ALA A O 1
ATOM 773 N N . GLN A 1 102 ? -10.206 8.243 13.511 1.00 80.62 102 GLN A N 1
ATOM 774 C CA . GLN A 1 102 ? -9.109 8.551 14.437 1.00 80.62 102 GLN A CA 1
ATOM 775 C C . GLN A 1 102 ? -8.137 7.381 14.609 1.00 80.62 102 GLN A C 1
ATOM 777 O O . GLN A 1 102 ? -6.947 7.609 14.819 1.00 80.62 102 GLN A O 1
ATOM 782 N N . ALA A 1 103 ? -8.594 6.143 14.431 1.00 84.06 103 ALA A N 1
ATOM 783 C CA . ALA A 1 103 ? -7.744 4.955 14.386 1.00 84.06 103 ALA A CA 1
ATOM 784 C C . ALA A 1 103 ? -7.159 4.674 12.983 1.00 84.06 103 ALA A C 1
ATOM 786 O O . ALA A 1 103 ? -7.012 3.517 12.585 1.00 84.06 103 ALA A O 1
ATOM 787 N N . THR A 1 104 ? -6.817 5.733 12.240 1.00 87.88 104 THR A N 1
ATOM 788 C CA . THR A 1 104 ? -6.109 5.640 10.954 1.00 87.88 104 THR A CA 1
ATOM 789 C C . THR A 1 104 ? -4.672 5.160 11.151 1.00 87.88 104 THR A C 1
ATOM 791 O O . THR A 1 104 ? -3.980 5.597 12.071 1.00 87.88 104 THR A O 1
ATOM 794 N N . VAL A 1 105 ? -4.234 4.276 10.259 1.00 90.44 105 VAL A N 1
ATOM 795 C CA . VAL A 1 105 ? -2.918 3.636 10.247 1.00 90.44 105 VAL A CA 1
ATOM 796 C C . VAL A 1 105 ? -2.288 3.840 8.873 1.00 90.44 105 VAL A C 1
ATOM 798 O O . VAL A 1 105 ? -2.962 3.757 7.846 1.00 90.44 105 VAL A O 1
ATOM 801 N N . GLU A 1 106 ? -0.989 4.113 8.841 1.00 90.06 106 GLU A N 1
ATOM 802 C CA . GLU A 1 106 ? -0.230 4.331 7.609 1.00 90.06 106 GLU A CA 1
ATOM 803 C C . GLU A 1 106 ? 0.781 3.206 7.382 1.00 90.06 106 GLU A C 1
ATOM 805 O O . GLU A 1 106 ? 1.220 2.564 8.333 1.00 90.06 106 GLU A O 1
ATOM 810 N N . SER A 1 107 ? 1.212 2.995 6.132 1.00 85.69 107 SER A N 1
ATOM 811 C CA . SER A 1 107 ? 2.224 1.980 5.799 1.00 85.69 107 SER A CA 1
ATOM 812 C C . SER A 1 107 ? 3.462 2.055 6.694 1.00 85.69 107 SER A C 1
ATOM 814 O O . SER A 1 107 ? 3.993 1.020 7.071 1.00 85.69 107 SER A O 1
ATOM 816 N N . ALA A 1 108 ? 3.916 3.265 7.031 1.00 83.94 108 ALA A N 1
ATOM 817 C CA . ALA A 1 108 ? 5.108 3.475 7.850 1.00 83.94 108 ALA A CA 1
ATOM 818 C C . ALA A 1 108 ? 4.929 3.069 9.328 1.00 83.94 108 ALA A C 1
ATOM 820 O O . ALA A 1 108 ? 5.925 2.919 10.028 1.00 83.94 108 ALA A O 1
ATOM 821 N N . ASP A 1 109 ? 3.686 2.904 9.797 1.00 83.38 109 ASP A N 1
ATOM 822 C CA . ASP A 1 109 ? 3.356 2.465 11.161 1.00 83.38 109 ASP A CA 1
ATOM 823 C C . ASP A 1 109 ? 3.528 0.941 11.308 1.00 83.38 109 ASP A C 1
ATOM 825 O O . ASP A 1 109 ? 3.948 0.463 12.356 1.00 83.38 109 ASP A O 1
ATOM 829 N N . VAL A 1 110 ? 3.258 0.182 10.234 1.00 81.81 110 VAL A N 1
ATOM 830 C CA . VAL A 1 110 ? 3.281 -1.297 10.234 1.00 81.81 110 VAL A CA 1
ATOM 831 C C . VAL A 1 110 ? 4.504 -1.908 9.549 1.00 81.81 110 VAL A C 1
ATOM 833 O O . VAL A 1 110 ? 4.914 -3.017 9.889 1.00 81.81 110 VAL A O 1
ATOM 836 N N . ALA A 1 111 ? 5.085 -1.191 8.589 1.00 77.38 111 ALA A N 1
ATOM 837 C CA . ALA A 1 111 ? 6.245 -1.602 7.815 1.00 77.38 111 ALA A CA 1
ATOM 838 C C . ALA A 1 111 ? 7.279 -0.467 7.883 1.00 77.38 111 ALA A C 1
ATOM 840 O O . ALA A 1 111 ? 7.210 0.484 7.092 1.00 77.38 111 ALA A O 1
ATOM 841 N N . PRO A 1 112 ? 8.209 -0.499 8.856 1.00 73.12 112 PRO A N 1
ATOM 842 C CA . PRO A 1 112 ? 9.271 0.489 8.907 1.00 73.12 112 PRO A CA 1
ATOM 843 C C . PRO A 1 112 ? 10.136 0.348 7.654 1.00 73.12 112 PRO A C 1
ATOM 845 O O . PRO A 1 112 ? 10.540 -0.751 7.286 1.00 73.12 112 PRO A O 1
ATOM 848 N N . ALA A 1 113 ? 10.423 1.467 6.993 1.00 71.19 113 ALA A N 1
ATOM 849 C CA . ALA A 1 113 ? 11.359 1.469 5.879 1.00 71.19 113 ALA A CA 1
ATOM 850 C C . ALA A 1 113 ? 12.769 1.146 6.396 1.00 71.19 113 ALA A C 1
ATOM 852 O O . ALA A 1 113 ? 13.232 1.798 7.336 1.00 71.19 113 ALA A O 1
ATOM 853 N N . GLU A 1 114 ? 13.486 0.220 5.758 1.00 65.94 114 GLU A N 1
ATOM 854 C CA . GLU A 1 114 ? 14.915 0.018 6.022 1.00 65.94 114 GLU A CA 1
ATOM 855 C C . GLU A 1 114 ? 15.714 1.273 5.636 1.00 65.94 114 GLU A C 1
ATOM 857 O O . GLU A 1 114 ? 16.703 1.627 6.283 1.00 65.94 114 GLU A O 1
ATOM 862 N N . HIS A 1 115 ? 15.243 2.008 4.618 1.00 56.19 115 HIS A N 1
ATOM 863 C CA . HIS A 1 115 ? 15.820 3.277 4.186 1.00 56.19 115 HIS A CA 1
ATOM 864 C C . HIS A 1 115 ? 14.763 4.356 3.894 1.00 56.19 115 HIS A C 1
ATOM 866 O O . HIS A 1 115 ? 13.990 4.266 2.942 1.00 56.19 115 HIS A O 1
ATOM 872 N N . GLY A 1 116 ? 14.810 5.461 4.648 1.00 62.97 116 GLY A N 1
ATOM 873 C CA . GLY A 1 116 ? 13.983 6.652 4.417 1.00 62.97 116 GLY A CA 1
ATOM 874 C C . GLY A 1 116 ? 12.711 6.700 5.270 1.00 62.97 116 GLY A C 1
ATOM 875 O O . G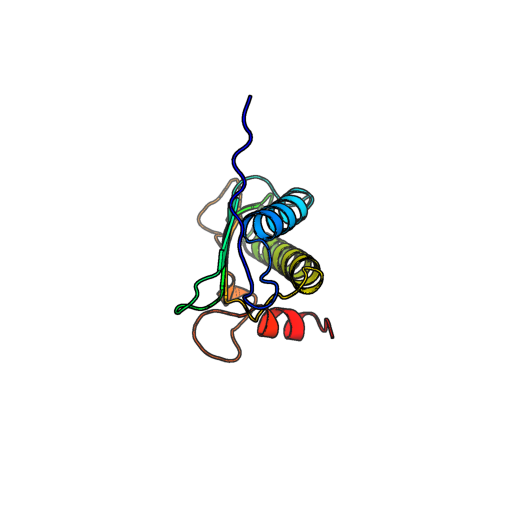LY A 1 116 ? 12.628 6.063 6.311 1.00 62.97 116 GLY A O 1
ATOM 876 N N . ALA A 1 117 ? 11.736 7.516 4.856 1.00 73.56 117 ALA A N 1
ATOM 877 C CA . ALA A 1 117 ? 10.481 7.733 5.593 1.00 73.56 117 ALA A CA 1
ATOM 878 C C . ALA A 1 117 ? 9.282 6.954 5.017 1.00 73.56 117 ALA A C 1
ATOM 880 O O . ALA A 1 117 ? 8.163 7.095 5.499 1.00 73.56 117 ALA A O 1
ATOM 881 N N . THR A 1 118 ? 9.468 6.197 3.935 1.00 77.38 118 THR A N 1
ATOM 882 C CA . THR A 1 118 ? 8.388 5.475 3.249 1.00 77.38 118 THR A CA 1
ATOM 883 C C . THR A 1 118 ? 8.875 4.077 2.894 1.00 77.38 118 THR A C 1
ATOM 885 O O . THR A 1 118 ? 9.902 3.993 2.218 1.00 77.38 118 THR A O 1
ATOM 888 N N . PRO A 1 119 ? 8.160 3.010 3.295 1.00 84.06 119 PRO A N 1
ATOM 889 C CA . PRO A 1 119 ? 8.550 1.655 2.935 1.00 84.06 119 PRO A CA 1
ATOM 890 C C . PRO A 1 119 ? 8.431 1.440 1.428 1.00 84.06 119 PRO A C 1
ATOM 892 O O . PRO A 1 119 ? 7.605 2.055 0.743 1.00 84.06 119 PRO A O 1
ATOM 895 N N . THR A 1 120 ? 9.263 0.558 0.902 1.00 87.94 120 THR A N 1
ATOM 896 C CA . THR A 1 120 ? 9.200 0.084 -0.474 1.00 87.94 120 THR A CA 1
ATOM 897 C C . THR A 1 120 ? 8.618 -1.321 -0.532 1.00 87.94 120 THR A C 1
ATOM 899 O O . THR A 1 120 ? 8.474 -2.005 0.478 1.00 87.94 120 THR A O 1
ATOM 902 N N . THR A 1 121 ? 8.280 -1.773 -1.736 1.00 86.69 121 THR A N 1
ATOM 903 C CA . THR A 1 121 ? 7.866 -3.159 -1.970 1.00 86.69 121 THR A CA 1
ATOM 904 C C . THR A 1 121 ? 8.925 -4.158 -1.508 1.00 86.69 121 THR A C 1
ATOM 906 O O . THR A 1 121 ? 8.556 -5.237 -1.083 1.00 86.69 121 THR A O 1
ATOM 909 N N . ASP A 1 122 ? 10.211 -3.793 -1.549 1.00 85.44 122 ASP A N 1
ATOM 910 C CA . ASP A 1 122 ? 11.342 -4.610 -1.079 1.00 85.44 122 ASP A CA 1
ATOM 911 C C . ASP A 1 122 ? 11.300 -4.806 0.445 1.00 85.44 122 ASP A C 1
ATOM 913 O O . ASP A 1 122 ? 11.361 -5.934 0.919 1.00 85.44 122 ASP A O 1
ATOM 917 N N . ASP A 1 123 ? 11.085 -3.717 1.196 1.00 85.56 123 ASP A N 1
ATOM 918 C CA . ASP A 1 123 ? 10.977 -3.747 2.661 1.00 85.56 123 ASP A CA 1
ATOM 919 C C . ASP A 1 123 ? 9.795 -4.621 3.107 1.00 85.56 123 ASP A C 1
ATOM 921 O O . ASP A 1 123 ? 9.902 -5.428 4.028 1.00 85.56 123 ASP A O 1
ATOM 925 N N . ILE A 1 124 ? 8.660 -4.488 2.413 1.00 84.88 124 ILE A N 1
ATOM 926 C CA . ILE A 1 124 ? 7.458 -5.278 2.693 1.00 84.88 124 ILE A CA 1
ATOM 927 C C . ILE A 1 124 ? 7.688 -6.750 2.311 1.00 84.88 124 ILE A C 1
ATOM 929 O O . ILE A 1 124 ? 7.337 -7.645 3.073 1.00 84.88 124 ILE A O 1
ATOM 933 N N . ILE A 1 125 ? 8.321 -7.031 1.169 1.00 86.38 125 ILE A N 1
ATOM 934 C CA . ILE A 1 125 ? 8.700 -8.398 0.778 1.00 86.38 125 ILE A CA 1
ATOM 935 C C . ILE A 1 125 ? 9.590 -9.045 1.847 1.00 86.38 125 ILE A C 1
ATOM 937 O O . ILE A 1 125 ? 9.314 -10.173 2.264 1.00 86.38 125 ILE A O 1
ATOM 941 N N . ALA A 1 126 ? 10.604 -8.322 2.331 1.00 85.38 126 ALA A N 1
ATOM 942 C CA . ALA A 1 126 ? 11.505 -8.788 3.379 1.00 85.38 126 ALA A CA 1
ATOM 943 C C . ALA A 1 126 ? 10.763 -9.048 4.701 1.00 85.38 126 ALA A C 1
ATOM 945 O O . ALA A 1 126 ? 11.004 -10.066 5.350 1.00 85.38 126 ALA A O 1
ATOM 946 N N . GLN A 1 127 ? 9.807 -8.186 5.069 1.00 83.31 127 GLN A N 1
ATOM 947 C CA . GLN A 1 127 ? 8.953 -8.370 6.249 1.00 83.31 127 GLN A CA 1
ATOM 948 C C . GLN A 1 127 ? 8.142 -9.675 6.195 1.00 83.31 127 GLN A C 1
ATOM 950 O O . GLN A 1 127 ? 7.972 -10.331 7.224 1.00 83.31 127 GLN A O 1
ATOM 955 N N . PHE A 1 128 ? 7.646 -10.054 5.012 1.00 83.44 128 PHE A N 1
ATOM 956 C CA . PHE A 1 128 ? 6.830 -11.258 4.816 1.00 83.44 128 PHE A CA 1
ATOM 957 C C . PHE A 1 128 ? 7.628 -12.500 4.376 1.00 83.44 128 PHE A C 1
ATOM 959 O O . PHE A 1 128 ? 7.042 -13.577 4.264 1.00 83.44 128 PHE A O 1
ATOM 966 N N . GLY A 1 129 ? 8.941 -12.383 4.145 1.00 81.00 129 GLY A N 1
ATOM 967 C CA . GLY A 1 129 ? 9.794 -13.493 3.698 1.00 81.00 129 GLY A CA 1
ATOM 968 C C . GLY A 1 129 ? 9.410 -14.045 2.320 1.00 81.00 129 GLY A C 1
ATOM 969 O O . GLY A 1 129 ? 9.459 -15.255 2.107 1.00 81.00 129 GLY A O 1
ATOM 970 N N . LEU A 1 130 ? 8.962 -13.172 1.413 1.00 74.31 130 LEU A N 1
ATOM 971 C CA . LEU A 1 130 ? 8.524 -13.534 0.062 1.00 74.31 130 LEU A CA 1
ATOM 972 C C . LEU A 1 130 ? 9.715 -13.482 -0.915 1.00 74.31 130 LEU A C 1
ATOM 974 O O . LEU A 1 130 ? 9.819 -12.552 -1.707 1.00 74.31 130 LEU A O 1
ATOM 978 N N . GLU A 1 131 ? 10.639 -14.441 -0.821 1.00 58.62 131 GLU A N 1
ATOM 979 C CA . GLU A 1 131 ? 11.791 -14.571 -1.741 1.00 58.62 131 GLU A CA 1
ATOM 980 C C . GLU A 1 131 ? 11.489 -15.405 -2.997 1.00 58.62 131 GLU A C 1
ATOM 982 O O . GLU A 1 131 ? 10.817 -16.458 -2.875 1.00 58.62 131 GLU A O 1
#

Organism: NCBI:txid2838697